Protein AF-A0A9W5X4T8-F1 (afdb_monomer_lite)

Structure (mmCIF, N/CA/C/O backbone):
data_AF-A0A9W5X4T8-F1
#
_entry.id   AF-A0A9W5X4T8-F1
#
loop_
_atom_site.group_PDB
_atom_site.id
_atom_site.type_symbol
_atom_site.label_atom_id
_atom_site.label_alt_id
_atom_site.label_comp_id
_atom_site.label_asym_id
_atom_site.label_entity_id
_atom_site.label_seq_id
_atom_site.pdbx_PDB_ins_code
_atom_site.Cartn_x
_atom_site.Cartn_y
_atom_site.Cartn_z
_atom_site.occupancy
_atom_site.B_iso_or_equiv
_atom_site.auth_seq_id
_atom_site.auth_comp_id
_atom_site.auth_asym_id
_atom_site.auth_atom_id
_atom_site.pdbx_PDB_model_num
ATOM 1 N N . MET A 1 1 ? 1.815 -19.760 5.412 1.00 37.22 1 MET A N 1
ATOM 2 C CA . MET A 1 1 ? 2.395 -18.471 4.986 1.00 37.22 1 MET A CA 1
ATOM 3 C C . MET A 1 1 ? 2.416 -17.609 6.234 1.00 37.22 1 MET A C 1
ATOM 5 O O . MET A 1 1 ? 1.354 -17.384 6.791 1.00 37.22 1 MET A O 1
ATOM 9 N N . VAL A 1 2 ? 3.598 -17.335 6.784 1.00 30.59 2 VAL A N 1
ATOM 10 C CA . VAL A 1 2 ? 3.734 -16.671 8.089 1.00 30.59 2 VAL A CA 1
ATOM 11 C C . VAL A 1 2 ? 3.702 -15.170 7.835 1.00 30.59 2 VAL A C 1
ATOM 13 O O . VAL A 1 2 ? 4.595 -14.644 7.175 1.00 30.59 2 VAL A O 1
ATOM 16 N N . SER A 1 3 ? 2.638 -14.510 8.277 1.00 38.94 3 SER A N 1
ATOM 17 C CA . SER A 1 3 ? 2.544 -13.054 8.330 1.00 38.94 3 SER A CA 1
ATOM 18 C C . SER A 1 3 ? 3.602 -12.568 9.322 1.00 38.94 3 SER A C 1
ATOM 20 O O . SER A 1 3 ? 3.536 -12.894 10.504 1.00 38.94 3 SER A O 1
ATOM 22 N N . GLU A 1 4 ? 4.622 -11.858 8.845 1.00 42.31 4 GLU A N 1
ATOM 23 C CA . GLU A 1 4 ? 5.594 -11.213 9.728 1.00 42.31 4 GLU A CA 1
ATOM 24 C C . GLU A 1 4 ? 4.927 -10.012 10.396 1.00 42.31 4 GLU A C 1
ATOM 26 O O . GLU A 1 4 ? 4.587 -9.025 9.738 1.00 42.31 4 GLU A O 1
ATOM 31 N N . ASP A 1 5 ? 4.727 -10.129 11.705 1.00 46.84 5 ASP A N 1
ATOM 32 C CA . ASP A 1 5 ? 4.100 -9.113 12.535 1.00 46.84 5 ASP A CA 1
ATOM 33 C C . ASP A 1 5 ? 5.118 -8.009 12.858 1.00 46.84 5 ASP A C 1
ATOM 35 O O . ASP A 1 5 ? 6.077 -8.195 13.614 1.00 46.84 5 ASP A O 1
ATOM 39 N N . ILE A 1 6 ? 4.969 -6.852 12.213 1.00 49.75 6 ILE A N 1
ATOM 40 C CA . ILE A 1 6 ? 5.860 -5.703 12.399 1.00 49.75 6 ILE A CA 1
ATOM 41 C C . ILE A 1 6 ? 5.191 -4.784 13.417 1.00 49.75 6 ILE A C 1
ATOM 43 O O . ILE A 1 6 ? 4.531 -3.811 13.049 1.00 49.75 6 ILE A O 1
ATOM 47 N N . SER A 1 7 ? 5.362 -5.132 14.695 1.00 43.41 7 SER A N 1
ATOM 48 C CA . SER A 1 7 ? 4.762 -4.428 15.83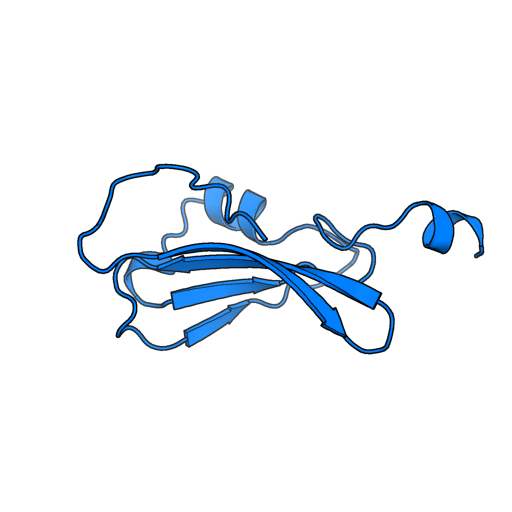2 1.00 43.41 7 SER A CA 1
ATOM 49 C C . SER A 1 7 ? 4.996 -2.914 15.773 1.00 43.41 7 SER A C 1
ATOM 51 O O . SER A 1 7 ? 6.116 -2.393 15.771 1.00 43.41 7 SER A O 1
ATOM 53 N N . GLY A 1 8 ? 3.891 -2.181 15.717 1.00 48.97 8 GLY A N 1
ATOM 54 C CA . GLY A 1 8 ? 3.852 -0.734 15.798 1.00 48.97 8 GLY A CA 1
ATOM 55 C C . GLY A 1 8 ? 2.533 -0.330 16.424 1.00 48.97 8 GLY A C 1
ATOM 56 O O . GLY A 1 8 ? 1.593 -0.109 15.683 1.00 48.97 8 GLY A O 1
ATOM 57 N N . LYS A 1 9 ? 2.509 -0.233 17.764 1.00 48.62 9 LYS A N 1
ATOM 58 C CA . LYS A 1 9 ? 1.333 0.009 18.622 1.00 48.62 9 LYS A CA 1
ATOM 59 C C . LYS A 1 9 ? 0.139 -0.871 18.249 1.00 48.62 9 LYS A C 1
ATOM 61 O O . LYS A 1 9 ? -0.595 -0.549 17.323 1.00 48.62 9 LYS A O 1
ATOM 66 N N . ASP A 1 10 ? -0.085 -1.914 19.039 1.00 58.19 10 ASP A N 1
ATOM 67 C CA . ASP A 1 10 ? -1.300 -2.720 18.964 1.00 58.19 10 ASP A CA 1
ATOM 68 C C . ASP A 1 10 ? -2.495 -1.827 19.318 1.00 58.19 10 ASP A C 1
ATOM 70 O O . ASP A 1 10 ? -2.831 -1.610 20.483 1.00 58.19 10 ASP A O 1
ATOM 74 N N . VAL A 1 11 ? -3.083 -1.199 18.300 1.00 63.59 11 VAL A N 1
ATOM 75 C CA . VAL A 1 11 ? -4.432 -0.663 18.404 1.00 63.59 11 VAL A CA 1
ATOM 76 C C . VAL A 1 11 ? -5.312 -1.900 18.417 1.00 63.59 11 VAL A C 1
ATOM 78 O O . VAL A 1 11 ? -5.186 -2.736 17.529 1.00 63.59 11 VAL A O 1
ATOM 81 N N . GLU A 1 12 ? -6.150 -2.051 19.439 1.00 75.69 12 GLU A N 1
ATOM 82 C CA . GLU A 1 12 ? -6.912 -3.282 19.702 1.00 75.69 12 GLU A CA 1
ATOM 83 C C . GLU A 1 12 ? -7.719 -3.771 18.482 1.00 75.69 12 GLU A C 1
ATOM 85 O O . GLU A 1 12 ? -7.944 -4.968 18.337 1.00 75.69 12 GLU A O 1
ATOM 90 N N . ASN A 1 13 ? -8.078 -2.856 17.568 1.00 89.56 13 ASN A N 1
ATOM 91 C CA . ASN A 1 13 ? -8.729 -3.162 16.293 1.00 89.56 13 ASN A CA 1
ATOM 92 C C . ASN A 1 13 ? -7.955 -2.698 15.038 1.00 89.56 13 ASN A C 1
ATOM 94 O O . ASN A 1 13 ? -8.531 -2.578 13.954 1.00 89.56 13 ASN A O 1
ATOM 98 N N . GLY A 1 14 ? -6.671 -2.378 15.180 1.00 93.50 14 GLY A N 1
ATOM 99 C CA . GLY A 1 14 ? -5.820 -1.907 14.093 1.00 93.50 14 GLY A CA 1
ATOM 100 C C . GLY A 1 14 ? -5.308 -3.037 13.204 1.00 93.50 14 GLY A C 1
ATOM 101 O O . GLY A 1 14 ? -5.366 -4.216 13.542 1.00 93.50 14 GLY A O 1
ATOM 102 N N . ILE A 1 15 ? -4.764 -2.662 12.050 1.00 95.44 15 ILE A N 1
ATOM 103 C CA . ILE A 1 15 ? -4.146 -3.583 11.098 1.00 95.44 15 ILE A CA 1
ATOM 104 C C . ILE A 1 15 ? -2.812 -3.023 10.611 1.00 95.44 15 ILE A C 1
ATOM 106 O O . ILE A 1 15 ? -2.673 -1.832 10.326 1.00 95.44 15 ILE A O 1
ATOM 110 N N . THR A 1 16 ? -1.805 -3.886 10.511 1.00 95.94 16 THR A N 1
ATOM 111 C CA . THR A 1 16 ? -0.559 -3.621 9.787 1.00 95.94 16 THR A CA 1
ATOM 112 C C . THR A 1 16 ? -0.121 -4.907 9.108 1.00 95.94 16 THR A C 1
ATOM 114 O O . THR A 1 16 ? 0.338 -5.838 9.757 1.00 95.94 16 THR A O 1
ATOM 117 N N . VAL A 1 17 ? -0.270 -4.964 7.789 1.00 95.25 17 VAL A N 1
ATOM 118 C CA . VAL A 1 17 ? 0.015 -6.157 6.990 1.00 95.25 17 VAL A CA 1
ATOM 119 C C . VAL A 1 17 ? 0.888 -5.780 5.803 1.00 95.25 17 VAL A C 1
ATOM 121 O O . VAL A 1 17 ? 0.643 -4.794 5.110 1.00 95.25 17 VAL A O 1
ATOM 124 N N . LYS A 1 18 ? 1.910 -6.597 5.551 1.00 95.88 18 LYS A N 1
ATOM 125 C CA . LYS A 1 18 ? 2.604 -6.648 4.265 1.00 95.88 18 LYS A CA 1
ATOM 126 C C . LYS A 1 18 ? 2.144 -7.892 3.534 1.00 95.88 18 LYS A C 1
ATOM 128 O O . LYS A 1 18 ? 2.339 -8.998 4.031 1.00 95.88 18 LYS A O 1
ATOM 133 N N . GLU A 1 19 ? 1.593 -7.713 2.348 1.00 95.50 19 GLU A N 1
ATOM 134 C CA . GLU A 1 19 ? 1.072 -8.819 1.558 1.00 95.50 19 GLU A CA 1
ATOM 135 C C . GLU A 1 19 ? 1.595 -8.765 0.128 1.00 95.50 19 GLU A C 1
ATOM 137 O O . GLU A 1 19 ? 2.003 -7.716 -0.376 1.00 95.50 19 GLU A O 1
ATOM 142 N N . TYR A 1 20 ? 1.608 -9.928 -0.515 1.00 96.00 20 TYR A N 1
ATOM 143 C CA . TYR A 1 20 ? 1.886 -10.055 -1.931 1.00 96.00 20 TYR A CA 1
ATOM 144 C C . TYR A 1 20 ? 0.766 -10.836 -2.590 1.00 96.00 20 TYR A C 1
ATOM 146 O O . TYR A 1 20 ? 0.464 -11.952 -2.174 1.00 96.00 20 TYR A O 1
ATOM 154 N N . VAL A 1 21 ? 0.218 -10.269 -3.654 1.00 95.12 21 VAL A N 1
ATOM 155 C CA . VAL A 1 21 ? -0.862 -10.858 -4.440 1.00 95.12 21 VAL A CA 1
ATOM 156 C C . VAL A 1 21 ? -0.408 -11.044 -5.880 1.00 95.12 21 VAL A C 1
ATOM 158 O O . VAL A 1 21 ? 0.374 -10.252 -6.412 1.00 95.12 21 VAL A O 1
ATOM 161 N N . GLU A 1 22 ? -0.873 -12.106 -6.525 1.00 95.12 22 GLU A N 1
ATOM 162 C CA . GLU A 1 22 ? -0.639 -12.307 -7.951 1.00 95.12 22 GLU A CA 1
ATOM 163 C C . GLU A 1 22 ? -1.736 -11.606 -8.755 1.00 95.12 22 GLU A C 1
ATOM 165 O O . GLU A 1 22 ? -2.920 -11.888 -8.590 1.00 95.12 22 GLU A O 1
ATOM 170 N N . ILE A 1 23 ? -1.347 -10.672 -9.625 1.00 94.25 23 ILE A N 1
ATOM 171 C CA . ILE A 1 23 ? -2.267 -9.941 -10.501 1.00 94.25 23 ILE A CA 1
ATOM 172 C C . ILE A 1 23 ? -1.698 -9.996 -11.916 1.00 94.25 23 ILE A C 1
ATOM 174 O O . ILE A 1 23 ? -0.620 -9.454 -12.178 1.00 94.25 23 ILE A O 1
ATOM 178 N N . ASN A 1 24 ? -2.435 -10.625 -12.835 1.00 93.25 24 ASN A N 1
ATOM 179 C CA . ASN A 1 24 ? -2.051 -10.790 -14.243 1.00 93.25 24 ASN A CA 1
ATOM 180 C C . ASN A 1 24 ? -0.653 -11.419 -14.424 1.00 93.25 24 ASN A C 1
ATOM 182 O O . ASN A 1 24 ? 0.152 -10.920 -15.209 1.00 93.25 24 ASN A O 1
ATOM 186 N N . GLY A 1 25 ? -0.337 -12.472 -13.660 1.00 91.69 25 GLY A N 1
ATOM 187 C CA . GLY A 1 25 ? 0.95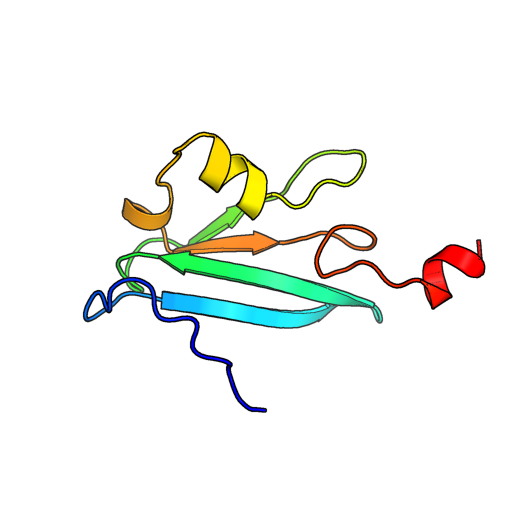2 -13.176 -13.734 1.00 91.69 25 GLY A CA 1
ATOM 188 C C . GLY A 1 25 ? 2.139 -12.414 -13.133 1.00 91.69 25 GLY A C 1
ATOM 189 O O . GLY A 1 25 ? 3.2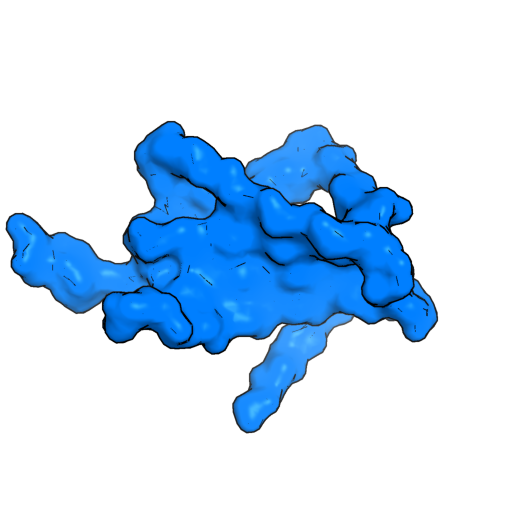89 -12.812 -13.308 1.00 91.69 25 GLY A O 1
ATOM 190 N N . HIS A 1 26 ? 1.891 -11.305 -12.431 1.00 91.81 26 HIS A N 1
ATOM 191 C CA . HIS A 1 26 ? 2.919 -10.547 -11.728 1.00 91.81 26 HIS A CA 1
ATOM 192 C C . HIS A 1 26 ? 2.636 -10.530 -10.227 1.00 91.81 26 HIS A C 1
ATOM 194 O O . HIS A 1 26 ? 1.543 -10.163 -9.795 1.00 91.81 26 HIS A O 1
ATOM 200 N N . ARG A 1 27 ? 3.650 -10.867 -9.427 1.00 94.19 27 ARG A N 1
ATOM 201 C CA . ARG A 1 27 ? 3.611 -10.720 -7.970 1.00 94.19 27 ARG A CA 1
ATOM 202 C C . ARG A 1 27 ? 3.701 -9.239 -7.610 1.00 94.19 27 ARG A C 1
ATOM 204 O O . ARG A 1 27 ? 4.709 -8.602 -7.913 1.00 94.19 27 ARG A O 1
ATOM 211 N N . GLN A 1 28 ? 2.661 -8.707 -6.979 1.00 94.50 28 GLN A N 1
ATOM 212 C CA . GLN A 1 28 ? 2.576 -7.305 -6.582 1.00 94.50 28 GLN A CA 1
ATOM 213 C C . GLN A 1 28 ? 2.441 -7.178 -5.066 1.00 94.50 28 GLN A C 1
ATOM 215 O O . GLN A 1 28 ? 1.717 -7.947 -4.441 1.00 94.50 28 GLN A O 1
ATOM 220 N N . GLY A 1 29 ? 3.179 -6.244 -4.473 1.00 95.62 29 GLY A N 1
ATOM 221 C CA . GLY A 1 29 ? 3.226 -6.012 -3.038 1.00 95.62 29 GLY A CA 1
ATOM 222 C C . GLY A 1 29 ? 2.304 -4.887 -2.578 1.00 95.62 29 GLY A C 1
ATOM 223 O O . GLY A 1 29 ? 2.133 -3.873 -3.258 1.00 95.62 29 GLY A O 1
ATOM 224 N N . MET A 1 30 ? 1.733 -5.074 -1.394 1.00 96.62 30 MET A N 1
ATOM 225 C CA . MET A 1 30 ? 0.837 -4.131 -0.737 1.00 96.62 30 MET A CA 1
ATOM 226 C C . MET A 1 30 ? 1.239 -3.965 0.730 1.00 96.62 30 MET A C 1
ATOM 228 O O . MET A 1 30 ? 1.578 -4.934 1.414 1.00 96.62 30 MET A O 1
ATOM 232 N N . MET A 1 31 ? 1.178 -2.727 1.219 1.00 96.62 31 MET A N 1
ATOM 233 C CA . MET A 1 31 ? 1.206 -2.406 2.645 1.00 96.62 31 MET A CA 1
ATOM 234 C C . MET A 1 31 ? -0.196 -1.967 3.056 1.00 96.62 31 MET A C 1
ATOM 236 O O . MET A 1 31 ? -0.674 -0.937 2.587 1.00 96.62 31 MET A O 1
ATOM 240 N N . ILE A 1 32 ? -0.840 -2.722 3.938 1.00 96.94 32 ILE A N 1
ATOM 241 C CA . ILE A 1 32 ? -2.180 -2.430 4.444 1.00 96.94 32 ILE A CA 1
ATOM 242 C C . ILE A 1 32 ? -2.052 -1.946 5.882 1.00 96.94 32 ILE A C 1
ATOM 244 O O . ILE A 1 32 ? -1.483 -2.649 6.718 1.00 96.94 32 ILE A O 1
ATOM 248 N N . LYS A 1 33 ? -2.553 -0.744 6.176 1.00 96.81 33 LYS A N 1
ATOM 249 C CA . LYS A 1 33 ? -2.503 -0.160 7.519 1.00 96.81 33 LYS A CA 1
ATOM 250 C C . LYS A 1 33 ? -3.766 0.605 7.883 1.00 96.81 33 LYS A C 1
ATOM 252 O O . LYS A 1 33 ? -4.300 1.336 7.058 1.00 96.81 33 LYS A O 1
ATOM 257 N N . GLY A 1 34 ? -4.184 0.501 9.135 1.00 96.81 34 GLY A N 1
ATOM 258 C CA . GLY A 1 34 ? -5.308 1.252 9.690 1.00 96.81 34 GLY A CA 1
ATOM 259 C C . GLY A 1 34 ? -5.310 1.169 11.210 1.00 96.81 34 GLY A C 1
ATOM 260 O O . GLY A 1 34 ? -4.867 0.165 11.766 1.00 96.81 34 GLY A O 1
ATOM 261 N N . ASP A 1 35 ? -5.807 2.208 11.874 1.00 95.94 35 ASP A N 1
ATOM 262 C CA . ASP A 1 35 ? -5.989 2.209 13.330 1.00 95.94 35 ASP A CA 1
ATOM 263 C C . ASP A 1 35 ? -7.279 1.453 13.738 1.00 95.94 35 ASP A C 1
ATOM 265 O O . ASP A 1 35 ? -7.398 1.016 14.879 1.00 95.94 35 ASP A O 1
ATOM 269 N N . ASP A 1 36 ? -8.223 1.257 12.806 1.00 95.19 36 ASP A N 1
ATOM 270 C CA . ASP A 1 36 ? -9.483 0.524 13.004 1.00 95.19 36 ASP A CA 1
ATOM 271 C C . ASP A 1 36 ? -9.921 -0.172 11.699 1.00 95.19 36 ASP A C 1
ATOM 273 O O . ASP A 1 36 ? -10.209 0.494 10.699 1.00 95.19 36 ASP A O 1
ATOM 277 N N . THR A 1 37 ? -10.012 -1.505 11.710 1.00 94.25 37 THR A N 1
ATOM 278 C CA . THR A 1 37 ? -10.440 -2.330 10.562 1.00 94.25 37 THR A CA 1
ATOM 279 C C . THR A 1 37 ? -11.886 -2.095 10.109 1.00 94.25 37 THR A C 1
ATOM 281 O O . THR A 1 37 ? -12.223 -2.451 8.981 1.00 94.25 37 THR A O 1
ATOM 284 N N . ASN A 1 38 ? -12.730 -1.450 10.923 1.00 95.94 38 ASN A N 1
ATOM 285 C CA . ASN A 1 38 ? -14.085 -1.046 10.528 1.00 95.94 38 ASN A CA 1
ATOM 286 C C . ASN A 1 38 ? -14.113 0.266 9.725 1.00 95.94 38 ASN A C 1
ATOM 288 O O . ASN A 1 38 ? -15.160 0.644 9.193 1.00 95.94 38 ASN A O 1
ATOM 292 N N . SER A 1 39 ? -12.986 0.979 9.635 1.00 96.94 39 SER A N 1
ATOM 293 C CA . SER A 1 39 ? -12.891 2.203 8.837 1.00 96.94 39 SER A CA 1
ATOM 294 C C . SER A 1 39 ? -13.023 1.896 7.339 1.00 96.94 39 SER A C 1
ATOM 296 O O . SER A 1 39 ? -12.580 0.833 6.894 1.00 96.94 39 SER A O 1
ATOM 298 N N . PRO A 1 40 ? -13.551 2.827 6.519 1.00 98.38 40 PRO A N 1
ATOM 299 C CA . PRO A 1 40 ? -13.628 2.630 5.076 1.00 98.38 40 PRO A CA 1
ATOM 300 C C . PRO A 1 40 ? -12.259 2.306 4.467 1.00 98.38 40 PRO A C 1
ATOM 302 O O . PRO A 1 40 ? -11.220 2.793 4.922 1.00 98.38 40 PRO A O 1
ATOM 305 N N . VAL A 1 41 ? -12.258 1.499 3.409 1.00 97.94 41 VAL A N 1
ATOM 306 C CA . VAL A 1 41 ? -11.024 1.125 2.711 1.00 97.94 41 VAL A CA 1
ATOM 307 C C . VAL A 1 41 ? -10.610 2.231 1.744 1.00 97.94 41 VAL A C 1
ATOM 309 O O . VAL A 1 41 ? -11.410 2.684 0.925 1.00 97.94 41 VAL A O 1
ATOM 312 N N . LEU A 1 42 ? -9.337 2.625 1.800 1.00 98.00 42 LEU A N 1
ATOM 313 C CA . LEU A 1 42 ? -8.713 3.539 0.844 1.00 98.00 42 LEU A CA 1
ATOM 314 C C . LEU A 1 42 ? -7.629 2.803 0.054 1.00 98.00 42 LEU A C 1
ATOM 316 O O . LEU A 1 42 ? -6.585 2.453 0.602 1.00 98.00 42 LEU A O 1
ATOM 320 N N . LEU A 1 43 ? -7.839 2.615 -1.249 1.00 96.56 43 LEU A N 1
ATOM 321 C CA . LEU A 1 43 ? -6.788 2.148 -2.153 1.00 96.56 43 LEU A CA 1
ATOM 322 C C . LEU A 1 43 ? -5.952 3.342 -2.625 1.00 96.56 43 LEU A C 1
ATOM 324 O O . LEU A 1 43 ? -6.445 4.204 -3.352 1.00 96.56 43 LEU A O 1
ATOM 328 N N . PHE A 1 44 ? -4.681 3.386 -2.233 1.00 95.19 44 PHE A N 1
ATOM 329 C CA . PHE A 1 44 ? -3.764 4.442 -2.643 1.00 95.19 44 PHE A CA 1
ATOM 330 C C . PHE A 1 44 ? -2.973 4.017 -3.884 1.00 95.19 44 PHE A C 1
ATOM 332 O O . PHE A 1 44 ? -2.162 3.091 -3.825 1.00 95.19 44 PHE A O 1
ATOM 339 N N . LEU A 1 45 ? -3.165 4.735 -4.995 1.00 92.62 45 LEU A N 1
ATOM 340 C CA . LEU A 1 45 ? -2.437 4.529 -6.248 1.00 92.62 45 LEU A CA 1
ATOM 341 C C . LEU A 1 45 ? -1.426 5.655 -6.459 1.00 92.62 45 LEU A C 1
ATOM 343 O O . LEU A 1 45 ? -1.798 6.819 -6.601 1.00 92.62 45 LEU A O 1
ATOM 347 N N . HIS A 1 46 ? -0.141 5.311 -6.499 1.00 88.12 46 HIS A N 1
ATOM 348 C CA . HIS A 1 46 ? 0.892 6.279 -6.843 1.00 88.12 46 HIS A CA 1
ATOM 349 C C . HIS A 1 46 ? 0.902 6.586 -8.351 1.00 88.12 46 HIS A C 1
ATOM 351 O O . HIS A 1 46 ? 0.506 5.765 -9.181 1.00 88.12 46 HIS A O 1
ATOM 357 N N . GLY A 1 47 ? 1.395 7.776 -8.702 1.00 84.50 47 GLY A N 1
ATOM 358 C CA . GLY A 1 47 ? 1.703 8.147 -10.083 1.00 84.50 47 GLY A CA 1
ATOM 359 C C . GLY A 1 47 ? 3.040 7.568 -10.565 1.00 84.50 47 GLY A C 1
ATOM 360 O O . GLY A 1 47 ? 3.573 6.613 -10.002 1.00 84.50 47 GLY A O 1
ATOM 361 N N . GLY A 1 48 ? 3.607 8.158 -11.614 1.00 77.50 48 GLY A N 1
ATOM 362 C CA . GLY A 1 48 ? 4.896 7.749 -12.173 1.00 77.50 48 GLY A CA 1
ATOM 363 C C . GLY A 1 48 ? 6.046 8.737 -11.913 1.00 77.50 48 GLY A C 1
ATOM 364 O O . GLY A 1 48 ? 5.801 9.849 -11.449 1.00 77.50 48 GLY A O 1
ATOM 365 N N . PRO A 1 49 ? 7.290 8.353 -12.264 1.00 75.75 49 PRO A N 1
ATOM 366 C CA . PRO A 1 49 ? 7.678 7.027 -12.737 1.00 75.75 49 PRO A CA 1
ATOM 367 C C . PRO A 1 49 ? 8.287 6.183 -11.600 1.00 75.75 49 PRO A C 1
ATOM 369 O O . PRO A 1 49 ? 9.500 6.063 -11.482 1.00 75.75 49 PRO A O 1
ATOM 372 N N . GLY A 1 50 ? 7.438 5.553 -10.781 1.00 71.56 50 GLY A N 1
ATOM 373 C CA . GLY A 1 50 ? 7.818 4.313 -10.097 1.00 71.56 50 GLY A CA 1
ATOM 374 C C . GLY A 1 50 ? 8.356 4.404 -8.665 1.00 71.56 50 GLY A C 1
ATOM 375 O O . GLY A 1 50 ? 9.351 3.763 -8.339 1.00 71.56 50 GLY A O 1
ATOM 376 N N . PHE A 1 51 ? 7.687 5.147 -7.788 1.00 80.81 51 PHE A N 1
ATOM 377 C CA . PHE A 1 51 ? 8.050 5.251 -6.371 1.00 80.81 51 PHE A CA 1
ATOM 378 C C . PHE A 1 51 ? 7.087 4.465 -5.461 1.00 80.81 51 PHE A C 1
ATOM 380 O O . PHE A 1 51 ? 5.886 4.459 -5.724 1.00 80.81 51 PHE A O 1
ATOM 387 N N . PRO A 1 52 ? 7.564 3.840 -4.365 1.00 82.88 52 PRO A N 1
ATOM 388 C CA . PRO A 1 52 ? 6.675 3.225 -3.385 1.00 82.88 52 PRO A CA 1
ATOM 389 C C . PRO A 1 52 ? 5.934 4.302 -2.584 1.00 82.88 52 PRO A C 1
ATOM 391 O O . PRO A 1 52 ? 6.552 5.223 -2.038 1.00 82.88 52 PRO A O 1
ATOM 394 N N . ALA A 1 53 ? 4.608 4.197 -2.494 1.00 87.44 53 ALA A N 1
ATOM 395 C CA . ALA A 1 53 ? 3.764 5.246 -1.912 1.00 87.44 53 ALA A CA 1
ATOM 396 C C . ALA A 1 53 ? 3.974 5.402 -0.398 1.00 87.44 53 ALA A C 1
ATOM 398 O O . ALA A 1 53 ? 4.190 6.507 0.110 1.00 87.44 53 ALA A O 1
ATOM 399 N N . TYR A 1 54 ? 3.937 4.278 0.324 1.00 92.31 54 TYR A N 1
ATOM 400 C CA . TYR A 1 54 ? 3.912 4.263 1.786 1.00 92.31 54 TYR A CA 1
ATOM 401 C C . TYR A 1 54 ? 5.113 4.977 2.437 1.00 92.31 54 TYR A C 1
ATOM 403 O O . TYR A 1 54 ? 4.888 5.826 3.305 1.00 92.31 54 TYR A O 1
ATOM 411 N N . PRO A 1 55 ? 6.381 4.738 2.028 1.00 91.12 55 PRO A N 1
ATOM 412 C CA . PRO A 1 55 ? 7.525 5.442 2.607 1.00 91.12 55 PRO A CA 1
ATOM 413 C C . PRO A 1 55 ? 7.437 6.968 2.502 1.00 91.12 55 PRO A C 1
ATOM 415 O O . PRO A 1 55 ? 7.845 7.664 3.432 1.00 91.12 55 PRO A O 1
ATOM 418 N N . MET A 1 56 ? 6.896 7.507 1.404 1.00 89.75 56 MET A N 1
ATOM 419 C CA . MET A 1 56 ? 6.788 8.959 1.234 1.00 89.75 56 MET A CA 1
ATOM 420 C C . MET A 1 56 ? 5.647 9.551 2.046 1.00 89.75 56 MET A C 1
ATOM 422 O O . MET A 1 56 ? 5.838 10.590 2.666 1.00 89.75 56 MET A O 1
ATOM 426 N N . ILE A 1 57 ? 4.491 8.887 2.081 1.00 91.38 57 ILE A N 1
ATOM 427 C CA . ILE A 1 57 ? 3.332 9.317 2.877 1.00 91.38 57 ILE A CA 1
ATOM 428 C C . ILE A 1 57 ? 3.711 9.342 4.357 1.00 91.38 57 ILE A C 1
ATOM 430 O O . ILE A 1 57 ? 3.500 10.348 5.039 1.00 91.38 57 ILE A O 1
ATOM 434 N N . LYS A 1 58 ? 4.402 8.290 4.816 1.00 91.00 58 LYS A N 1
ATOM 435 C CA . LYS A 1 58 ? 4.975 8.223 6.161 1.00 91.00 58 LYS A CA 1
ATOM 436 C C . LYS A 1 58 ? 5.973 9.357 6.411 1.00 91.00 58 LYS A C 1
ATOM 438 O O . LYS A 1 58 ? 5.905 10.000 7.455 1.00 91.00 58 LYS A O 1
ATOM 443 N N . LYS A 1 59 ? 6.885 9.629 5.468 1.00 92.19 59 LYS A N 1
ATOM 444 C CA . LYS A 1 59 ? 7.868 10.725 5.574 1.00 92.19 59 LYS A CA 1
ATOM 445 C C . LYS A 1 59 ? 7.205 12.107 5.602 1.00 92.19 59 LYS A C 1
ATOM 447 O O . LYS A 1 59 ? 7.690 12.987 6.304 1.00 92.19 59 LYS A O 1
ATOM 452 N N . ALA A 1 60 ? 6.105 12.289 4.876 1.00 92.75 60 ALA A N 1
ATOM 453 C CA . ALA A 1 60 ? 5.312 13.515 4.864 1.00 92.75 60 ALA A CA 1
ATOM 454 C C . ALA A 1 60 ? 4.476 13.706 6.144 1.00 92.75 60 ALA A C 1
ATOM 456 O O . ALA A 1 60 ? 3.874 14.760 6.328 1.00 92.75 60 ALA A O 1
ATOM 457 N N . GLY A 1 61 ? 4.424 12.705 7.031 1.00 93.31 61 GLY A N 1
ATOM 458 C CA . GLY A 1 61 ? 3.667 12.772 8.280 1.00 93.31 61 GLY A CA 1
ATOM 459 C C . GLY A 1 61 ? 2.150 12.716 8.091 1.00 93.31 61 GLY A C 1
ATOM 460 O O . GLY A 1 61 ? 1.414 13.027 9.029 1.00 93.31 61 GLY A O 1
ATOM 461 N N . LEU A 1 62 ? 1.678 12.318 6.905 1.00 93.94 62 LEU A N 1
ATOM 462 C CA . LEU A 1 62 ? 0.261 12.079 6.656 1.00 93.94 62 LEU A CA 1
ATOM 463 C C . LEU A 1 62 ? -0.187 10.849 7.453 1.00 93.94 62 LEU A C 1
ATOM 465 O O . LEU A 1 62 ? 0.529 9.854 7.522 1.00 93.94 62 LEU A O 1
ATOM 469 N N . LY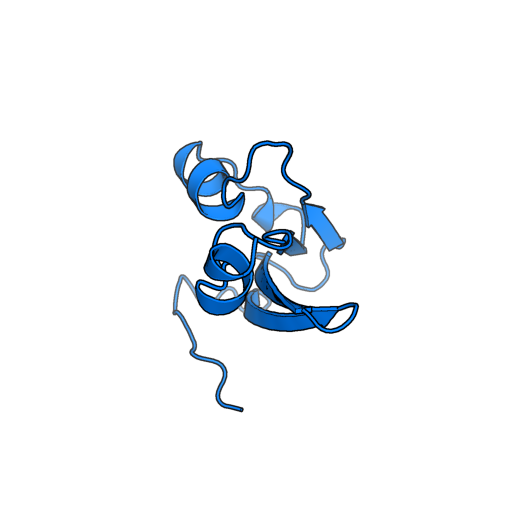S A 1 63 ? -1.366 10.938 8.073 1.00 94.44 63 LYS A N 1
ATOM 470 C CA . LYS A 1 63 ? -1.922 9.900 8.956 1.00 94.44 63 LYS A CA 1
ATOM 471 C C . LYS A 1 63 ? -3.267 9.418 8.429 1.00 94.44 63 LYS A C 1
ATOM 473 O O . LYS A 1 63 ? -4.285 9.558 9.103 1.00 94.44 63 LYS A O 1
ATOM 478 N N . LEU A 1 64 ? -3.275 8.940 7.188 1.00 96.19 64 LEU A N 1
ATOM 479 C CA . LEU A 1 64 ? -4.490 8.469 6.518 1.00 96.19 64 LEU A CA 1
ATOM 480 C C . LEU A 1 64 ? -5.104 7.268 7.255 1.00 96.19 64 LEU A C 1
ATOM 482 O O . LEU A 1 64 ? -6.322 7.139 7.317 1.00 96.19 64 LEU A O 1
ATOM 486 N N . GLU A 1 65 ? -4.258 6.467 7.898 1.00 95.94 65 GLU A N 1
ATOM 487 C CA . GLU A 1 65 ? -4.591 5.280 8.690 1.00 95.94 65 GLU A CA 1
ATOM 488 C C . GLU A 1 65 ? -5.501 5.574 9.893 1.00 95.94 65 GLU A C 1
ATOM 490 O O . GLU A 1 65 ? -6.145 4.668 10.409 1.00 95.94 65 GLU A O 1
ATOM 495 N N . ARG A 1 66 ? -5.592 6.842 10.323 1.00 95.38 66 ARG A N 1
ATOM 496 C CA . ARG A 1 66 ? -6.520 7.278 11.383 1.00 95.38 66 ARG A CA 1
ATOM 497 C C . ARG A 1 66 ? -7.977 7.332 10.938 1.00 95.38 66 ARG A C 1
ATOM 499 O O . ARG A 1 66 ? -8.861 7.409 11.783 1.00 95.38 66 ARG A O 1
ATOM 506 N N . TYR A 1 67 ? -8.207 7.406 9.631 1.00 96.62 67 TYR A N 1
ATOM 507 C CA . TYR A 1 67 ? -9.527 7.625 9.040 1.00 96.62 67 TYR A CA 1
ATOM 508 C C . TYR A 1 67 ? -9.953 6.475 8.125 1.00 96.62 67 TYR A C 1
ATOM 510 O O . TYR A 1 67 ? -11.136 6.338 7.825 1.00 96.62 67 TYR A O 1
ATOM 518 N N . PHE A 1 68 ? -8.992 5.676 7.658 1.00 98.06 68 PHE A N 1
ATOM 519 C CA . PHE A 1 68 ? -9.191 4.625 6.672 1.00 98.06 68 PHE A CA 1
ATOM 520 C C . PHE A 1 68 ? -8.339 3.402 7.003 1.00 98.06 68 PHE A C 1
ATOM 522 O O . PHE A 1 68 ? -7.232 3.533 7.527 1.00 98.06 68 PHE A O 1
ATOM 529 N N . THR A 1 69 ? -8.794 2.228 6.569 1.00 97.56 69 THR A N 1
ATOM 530 C CA . THR A 1 69 ? -7.885 1.104 6.319 1.00 97.56 69 THR A CA 1
ATOM 531 C C . THR A 1 69 ? -7.252 1.321 4.947 1.00 97.56 69 THR A C 1
ATOM 533 O O . THR A 1 69 ? -7.899 1.167 3.910 1.00 97.56 69 THR A O 1
ATOM 536 N N . VAL A 1 70 ? -5.995 1.753 4.923 1.00 97.88 70 VAL A N 1
ATOM 537 C CA . VAL A 1 70 ? -5.297 2.156 3.701 1.00 97.88 70 VAL A CA 1
ATOM 538 C C . VAL A 1 70 ? -4.526 0.981 3.119 1.00 97.88 70 VAL A C 1
ATOM 540 O O . VAL A 1 70 ? -3.691 0.391 3.798 1.00 97.88 70 VAL A O 1
ATOM 543 N N . CYS A 1 71 ? -4.752 0.685 1.842 1.00 97.38 71 CYS A N 1
ATOM 544 C CA . CYS A 1 71 ? -3.925 -0.2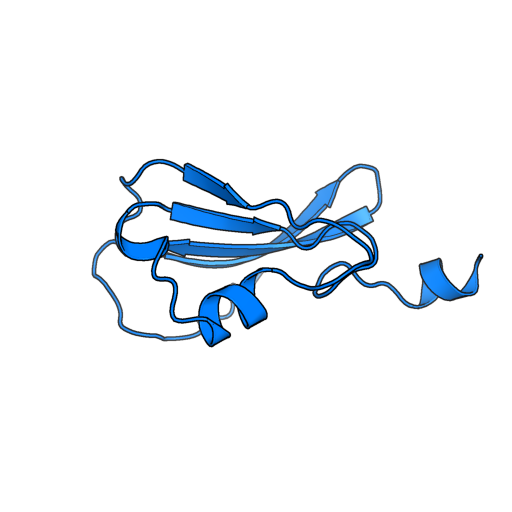13 1.047 1.00 97.38 71 CYS A CA 1
ATOM 545 C C . CYS A 1 71 ? -2.988 0.615 0.160 1.00 97.38 71 CYS A C 1
ATOM 547 O O . CYS A 1 71 ? -3.407 1.215 -0.833 1.00 97.38 71 CYS A O 1
ATOM 549 N N . TYR A 1 72 ? -1.709 0.657 0.525 1.00 96.75 72 TYR A N 1
ATOM 550 C CA . TYR A 1 72 ? -0.648 1.236 -0.289 1.00 96.75 72 TYR A CA 1
ATOM 551 C C . TYR A 1 72 ? -0.132 0.176 -1.257 1.00 96.75 72 TYR A C 1
ATOM 553 O O . TYR A 1 72 ? 0.635 -0.710 -0.870 1.00 96.75 72 TYR A O 1
ATOM 561 N N . TRP A 1 73 ? -0.570 0.261 -2.510 1.00 95.56 73 TRP A N 1
ATOM 562 C CA . TRP A 1 73 ? -0.182 -0.680 -3.553 1.00 95.56 73 TRP A CA 1
ATOM 563 C C . TRP A 1 73 ? 1.033 -0.159 -4.323 1.00 95.56 73 TRP A C 1
ATOM 565 O O . TRP A 1 73 ? 0.979 0.897 -4.958 1.00 95.56 73 TRP A O 1
ATOM 575 N N . ASP A 1 74 ? 2.122 -0.924 -4.289 1.00 94.44 74 ASP A N 1
ATOM 576 C CA . ASP A 1 74 ? 3.259 -0.710 -5.177 1.00 94.44 74 ASP A CA 1
ATOM 577 C C . ASP A 1 74 ? 2.925 -1.355 -6.532 1.00 94.44 74 ASP A C 1
ATOM 579 O O . ASP A 1 74 ? 2.801 -2.576 -6.638 1.00 94.44 74 ASP A O 1
ATOM 583 N N . GLN A 1 75 ? 2.725 -0.557 -7.581 1.00 91.06 75 GLN A N 1
ATOM 584 C CA . GLN A 1 75 ? 2.390 -1.079 -8.912 1.00 91.06 75 GLN A CA 1
ATOM 585 C C . GLN A 1 75 ? 3.557 -1.882 -9.514 1.00 91.06 75 GLN A C 1
ATOM 587 O O . GLN A 1 75 ? 4.718 -1.721 -9.141 1.00 91.06 75 GLN A O 1
ATOM 592 N N . ARG A 1 76 ? 3.269 -2.750 -10.493 1.00 91.75 76 ARG A N 1
ATOM 593 C CA . ARG A 1 76 ? 4.278 -3.554 -11.213 1.00 91.75 76 ARG A CA 1
ATOM 594 C C . ARG A 1 76 ? 5.550 -2.755 -11.541 1.00 91.75 76 ARG A C 1
ATOM 596 O O . ARG A 1 76 ? 5.497 -1.772 -12.278 1.00 91.75 76 ARG A O 1
ATOM 603 N N . GLY A 1 77 ? 6.698 -3.263 -11.088 1.00 89.75 77 GLY A N 1
ATOM 604 C CA . GLY A 1 77 ? 8.010 -2.667 -11.345 1.00 89.75 77 GLY A CA 1
ATOM 605 C C . GLY A 1 77 ? 8.450 -1.610 -10.329 1.00 89.75 77 GLY A C 1
ATOM 606 O O . GLY A 1 77 ? 9.503 -1.012 -10.526 1.00 89.75 77 GLY A O 1
ATOM 607 N N . THR A 1 78 ? 7.694 -1.384 -9.253 1.00 91.12 78 THR A N 1
ATOM 608 C CA . THR A 1 78 ? 8.020 -0.408 -8.202 1.00 91.12 78 THR A CA 1
ATOM 609 C C . THR A 1 78 ? 8.092 -1.093 -6.843 1.00 91.12 78 THR A C 1
ATOM 611 O O . THR A 1 78 ? 7.440 -2.113 -6.638 1.00 91.12 78 THR A O 1
ATOM 614 N N . GLY A 1 79 ? 8.890 -0.549 -5.919 1.00 91.50 79 GLY A N 1
ATOM 615 C CA . GLY A 1 79 ? 8.895 -0.962 -4.511 1.00 91.50 79 GLY A CA 1
ATOM 616 C C . GLY A 1 79 ? 8.898 -2.480 -4.292 1.00 91.50 79 GLY A C 1
ATOM 617 O O . GLY A 1 79 ? 9.758 -3.193 -4.809 1.00 91.50 79 GLY A O 1
ATOM 618 N N . MET A 1 80 ? 7.914 -2.972 -3.536 1.00 93.44 80 MET A N 1
ATOM 619 C CA . MET A 1 80 ? 7.720 -4.400 -3.253 1.00 93.44 80 MET A CA 1
ATOM 620 C C . MET A 1 80 ? 7.400 -5.235 -4.509 1.00 93.44 80 MET A C 1
ATOM 622 O O . MET A 1 80 ? 7.641 -6.438 -4.534 1.00 93.44 80 MET A O 1
ATOM 626 N N . SER A 1 81 ? 6.889 -4.608 -5.565 1.00 93.44 81 SER A N 1
ATOM 627 C CA . SER A 1 81 ? 6.544 -5.225 -6.852 1.00 93.44 81 SER A CA 1
ATOM 628 C C . SER A 1 81 ? 7.680 -5.183 -7.879 1.00 93.44 81 SER A C 1
ATOM 630 O O . SER A 1 81 ? 7.458 -5.462 -9.064 1.00 93.44 81 SER A O 1
ATOM 632 N N . TYR A 1 82 ? 8.893 -4.798 -7.473 1.00 91.00 82 TYR A N 1
ATOM 633 C CA . TYR A 1 82 ? 10.065 -4.838 -8.339 1.00 91.00 82 TYR A CA 1
ATOM 634 C C . TYR A 1 82 ? 10.576 -6.275 -8.507 1.00 91.00 82 TYR A C 1
ATOM 636 O O . TYR A 1 82 ? 10.771 -7.007 -7.538 1.00 91.00 82 TYR A O 1
ATOM 644 N N . ASN A 1 83 ? 10.825 -6.668 -9.756 1.00 87.00 83 ASN A N 1
ATOM 645 C CA . ASN A 1 83 ? 11.392 -7.964 -10.115 1.00 87.00 83 ASN A CA 1
ATOM 646 C C . ASN A 1 83 ? 12.532 -7.746 -11.122 1.00 87.00 83 ASN A C 1
ATOM 648 O O . ASN A 1 83 ? 12.305 -7.269 -12.237 1.00 87.00 83 ASN A O 1
ATOM 652 N N . ASN A 1 84 ? 13.754 -8.085 -10.709 1.00 82.19 84 ASN A N 1
ATOM 653 C CA . ASN A 1 84 ? 14.979 -7.894 -11.487 1.00 82.19 84 ASN A CA 1
ATOM 654 C C . ASN A 1 84 ? 15.046 -8.788 -12.739 1.00 82.19 84 ASN A C 1
ATOM 656 O O . ASN A 1 84 ? 15.600 -8.357 -13.747 1.00 82.19 84 ASN A O 1
ATOM 660 N N . GLU A 1 85 ? 14.476 -9.991 -12.700 1.00 80.19 85 GLU A N 1
ATOM 661 C CA . GLU A 1 85 ? 14.463 -10.921 -13.832 1.00 80.19 85 GLU A CA 1
ATOM 662 C C . GLU A 1 85 ? 13.568 -10.395 -14.960 1.00 80.19 85 GLU A C 1
ATOM 664 O O . GLU A 1 85 ? 13.954 -10.410 -16.125 1.00 80.19 85 GLU A O 1
ATOM 669 N N . ILE A 1 86 ? 12.413 -9.814 -14.614 1.00 76.31 86 ILE A N 1
ATOM 670 C CA . ILE A 1 86 ? 11.541 -9.145 -15.594 1.00 76.31 86 ILE A CA 1
ATOM 671 C C . ILE A 1 86 ? 12.202 -7.870 -16.133 1.00 76.31 86 ILE A C 1
ATOM 673 O O . ILE A 1 86 ? 12.069 -7.561 -17.316 1.00 76.31 86 ILE A O 1
ATOM 677 N N . ALA A 1 87 ? 12.904 -7.116 -15.282 1.00 72.12 87 ALA A N 1
ATOM 678 C CA . ALA A 1 87 ? 13.556 -5.874 -15.689 1.00 72.12 87 ALA A CA 1
ATOM 679 C C . ALA A 1 87 ? 14.700 -6.099 -16.693 1.00 72.12 87 ALA A C 1
ATOM 681 O O . ALA A 1 87 ? 14.867 -5.286 -17.593 1.00 72.12 87 ALA A O 1
ATOM 682 N N . LYS A 1 88 ? 15.460 -7.195 -16.562 1.00 68.69 88 LYS A N 1
ATOM 683 C CA . LYS A 1 88 ? 16.571 -7.549 -17.467 1.00 68.69 88 LYS A CA 1
ATOM 684 C C . LYS A 1 88 ? 16.125 -8.118 -18.817 1.00 68.69 88 LYS A C 1
ATOM 686 O O . LYS A 1 88 ? 16.922 -8.142 -19.746 1.00 68.69 88 LYS A O 1
ATOM 691 N N . ALA A 1 89 ? 14.892 -8.610 -18.916 1.00 62.19 89 ALA A N 1
ATOM 692 C CA . ALA A 1 89 ? 14.337 -9.197 -20.137 1.00 62.19 89 ALA A CA 1
ATOM 693 C C . ALA A 1 89 ? 13.735 -8.158 -21.110 1.00 62.19 89 ALA A C 1
ATOM 695 O O . ALA A 1 89 ? 13.122 -8.541 -22.106 1.00 62.19 89 ALA A O 1
ATOM 696 N N . ARG A 1 90 ? 13.860 -6.863 -20.801 1.00 55.25 90 ARG A N 1
ATOM 697 C CA . ARG A 1 90 ? 13.414 -5.726 -21.617 1.00 55.25 90 ARG A CA 1
ATOM 698 C C . ARG A 1 90 ? 14.609 -5.001 -22.211 1.00 55.25 90 ARG A C 1
ATOM 700 O O . ARG A 1 90 ? 14.454 -4.521 -23.352 1.00 55.25 90 ARG A O 1
#

Radius of gyration: 14.02 Å; chains: 1; bounding box: 31×32×41 Å

Foldseek 3Di:
DDFDDPDDDCLVAWDWGWDWDQDPNFTWIKTWTASHPPAAEAEDDDDDDAEQDVVVCVVVVPPVRDRHRYIRTRPQCHDPRNDPVVVVVD

pLDDT: mean 85.3, std 16.92, range [30.59, 98.38]

Organism: NCBI:txid1827502

Inter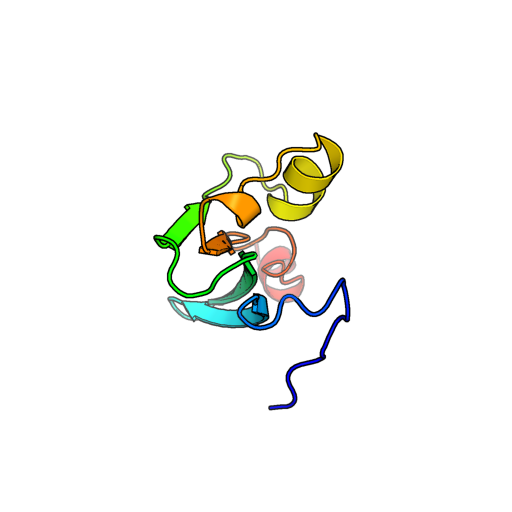Pro domains:
  IPR002410 Peptidase S33 [PR00793] (42-50)
  IPR002410 Peptidase S33 [PR00793] (70-81)
  IPR029058 Alpha/Beta hydrolase fold [G3DSA:3.40.50.1820] (14-89)
  IPR029058 Alpha/Beta hydrolase fold [SSF53474] (33-83)

Secondary structure (DSSP, 8-state):
-------S---TT-EEEEEEEEETTEEEEEEEEES-TTSPEEEEE--TT---HHHHHHHTT--GGGTSEEEEE--TTSGGG--HHHHHT-

Sequence (90 aa):
MVSEDISGKDVENGITVKEYVEINGHRQGMMIKGDDTNSPVLLFLHGGPGFPAYPMIKKAGLKLERYFTVCYWDQRGTGMSYNNEIAKAR